Protein AF-A0A9E6ZVL7-F1 (afdb_monomer)

Sequence (134 aa):
MKKYTIQQIRESKKSALDQIKKFLDAENVEEQFKDRSGDYYSKDKFLVTWYANWKGIPSEFGIDKTDQFYARYSRYKAIYVTRSLFHEKQLAGYSSIERALIEIGLKLCSKSEKEAFFNKYAIKYNEKLKYKIK

Solvent-accessible surface area (backbone atoms only — not comparable to full-atom values): 7518 Å² total; per-residue (Å²): 136,83,65,74,49,73,62,58,27,52,53,29,35,48,54,30,39,53,52,39,50,58,48,66,72,42,97,55,51,65,63,76,59,35,41,99,86,68,41,54,72,56,98,66,47,69,75,42,56,31,47,46,58,62,98,75,40,50,24,45,33,34,38,28,53,35,47,68,70,56,20,70,74,72,56,25,43,18,34,34,37,40,34,43,98,86,49,75,45,83,76,48,76,23,75,37,52,59,58,47,44,50,58,51,38,56,70,58,42,53,87,85,46,32,60,61,50,39,62,72,50,47,50,59,52,52,52,58,52,61,68,73,76,113

Secondary structure (DSSP, 8-state):
-PPPPHHHHHHHHHHHHHHHHHHHTSS-TTGGG--TTSS---S--EEEEEEEEETTEEEEEEEEEPPHHHHHHH--SEEEEEE-SS-EEEEEEES-HHHHHHHHHHHHS-TTTHHHHIIIIIHHHHHHHHHT--

Nearest PDB structures (foldseek):
  6nil-assembly1_C  TM=2.890E-01  e=1.428E+00  Human immunodeficiency virus 1
  8j62-assembly1_G  TM=2.820E-01  e=1.521E+00  Human immunodeficienc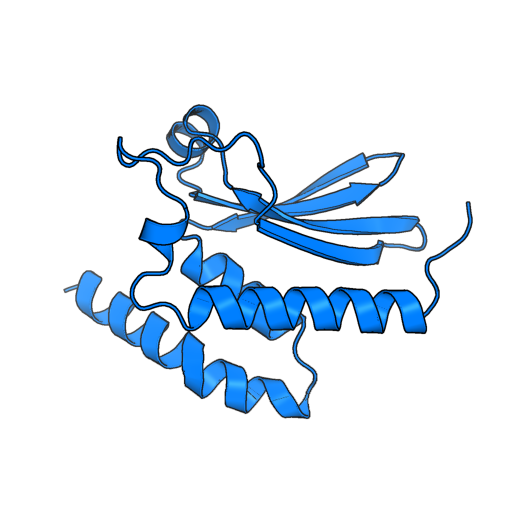y virus 1

Structure (mmCIF, N/CA/C/O backbone):
data_AF-A0A9E6ZVL7-F1
#
_entry.id   AF-A0A9E6ZVL7-F1
#
loop_
_atom_site.group_PDB
_atom_site.id
_atom_site.type_s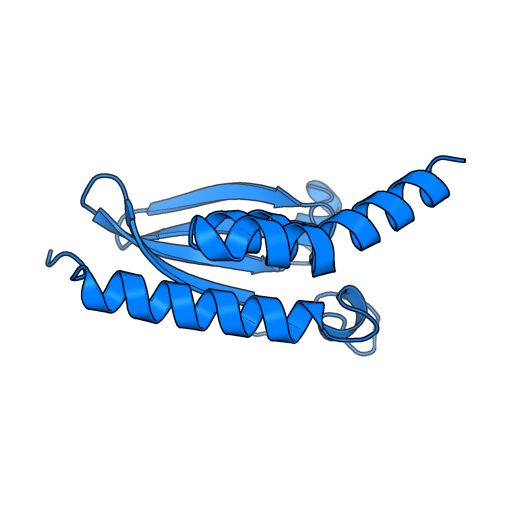ymbol
_atom_site.label_atom_id
_atom_site.label_alt_id
_atom_site.label_comp_id
_atom_site.label_asym_id
_atom_site.label_entity_id
_atom_site.label_seq_id
_atom_site.pdbx_PDB_ins_code
_atom_site.Cartn_x
_atom_site.Cartn_y
_atom_site.Cartn_z
_atom_site.occupancy
_atom_site.B_iso_or_equiv
_atom_site.auth_seq_id
_atom_site.auth_comp_id
_atom_site.auth_asym_id
_atom_site.auth_atom_id
_atom_site.pdbx_PDB_model_num
ATOM 1 N N . MET A 1 1 ? -21.339 13.051 12.131 1.00 63.28 1 MET A N 1
ATOM 2 C CA . MET A 1 1 ? -20.691 12.086 11.211 1.00 63.28 1 MET A CA 1
ATOM 3 C C . MET A 1 1 ? -20.098 10.944 12.034 1.00 63.28 1 MET A C 1
ATOM 5 O O . MET A 1 1 ? -19.371 11.222 12.983 1.00 63.28 1 MET A O 1
ATOM 9 N N . LYS A 1 2 ? -20.471 9.688 11.761 1.00 79.19 2 LYS A N 1
ATOM 10 C CA . LYS A 1 2 ? -20.085 8.529 12.589 1.00 79.19 2 LYS A CA 1
ATOM 11 C C . LYS A 1 2 ? -18.662 8.070 12.235 1.00 79.19 2 LYS A C 1
ATOM 13 O O . LYS A 1 2 ? -18.357 7.914 11.059 1.00 79.19 2 LYS A O 1
ATOM 18 N N . LYS A 1 3 ? -17.798 7.886 13.241 1.00 89.44 3 LYS A N 1
ATOM 19 C CA . LYS A 1 3 ? -16.425 7.369 13.075 1.00 89.44 3 LYS A CA 1
ATOM 20 C C . LYS A 1 3 ? -16.436 5.896 12.670 1.00 89.44 3 LYS A C 1
ATOM 22 O O . LYS A 1 3 ? -17.310 5.154 13.117 1.00 89.44 3 LYS A O 1
ATOM 27 N N . TYR A 1 4 ? -15.432 5.468 11.904 1.00 91.88 4 TYR A N 1
ATOM 28 C CA . TYR A 1 4 ? -15.178 4.040 11.717 1.00 91.88 4 TYR A CA 1
ATOM 29 C C . TYR A 1 4 ? -14.792 3.411 13.055 1.00 91.88 4 TYR A C 1
ATOM 31 O O . TYR A 1 4 ? -14.004 3.985 13.817 1.00 91.88 4 TYR A O 1
ATOM 39 N N . THR A 1 5 ? -15.344 2.236 13.338 1.00 95.31 5 THR A N 1
ATOM 40 C CA . THR A 1 5 ? -14.990 1.454 14.525 1.00 95.31 5 THR A CA 1
ATOM 41 C C . THR A 1 5 ? -13.574 0.889 14.401 1.00 95.31 5 THR A C 1
ATOM 43 O O . THR A 1 5 ? -13.031 0.743 13.304 1.00 95.31 5 THR A O 1
ATOM 46 N N . ILE A 1 6 ? -12.966 0.532 15.536 1.00 94.25 6 ILE A N 1
ATOM 47 C CA . ILE A 1 6 ? -11.630 -0.087 15.562 1.00 94.25 6 ILE A CA 1
ATOM 48 C C . ILE A 1 6 ? -11.612 -1.381 14.739 1.00 94.25 6 ILE A C 1
ATOM 50 O O . ILE A 1 6 ? -10.645 -1.631 14.020 1.00 94.25 6 ILE A O 1
ATOM 54 N N . GLN A 1 7 ? -12.684 -2.174 14.812 1.00 95.56 7 GLN A N 1
ATOM 55 C CA . GLN A 1 7 ? -12.815 -3.416 14.056 1.00 95.56 7 GLN A CA 1
ATOM 56 C C . GLN A 1 7 ? -12.835 -3.159 12.543 1.00 95.56 7 GLN A C 1
ATOM 58 O O . GLN A 1 7 ? -12.005 -3.721 11.836 1.00 95.56 7 GLN A O 1
ATOM 63 N N . GLN A 1 8 ? -13.666 -2.225 12.065 1.00 95.62 8 GLN A N 1
ATOM 64 C CA . GLN A 1 8 ? -13.722 -1.850 10.642 1.00 95.62 8 GLN A CA 1
ATOM 65 C C . GLN A 1 8 ? -12.371 -1.349 10.111 1.00 95.62 8 GLN A C 1
ATOM 67 O O . GLN A 1 8 ? -11.950 -1.685 9.003 1.00 95.62 8 GLN A O 1
ATOM 72 N N . ILE A 1 9 ? -11.655 -0.553 10.910 1.00 95.94 9 ILE A N 1
ATOM 73 C CA . ILE A 1 9 ? -10.313 -0.074 10.549 1.00 95.94 9 ILE A CA 1
ATOM 74 C C . ILE A 1 9 ? -9.333 -1.247 10.464 1.00 95.94 9 ILE A C 1
ATOM 76 O O . ILE A 1 9 ? -8.526 -1.312 9.540 1.00 95.94 9 ILE A O 1
ATOM 80 N N . ARG A 1 10 ? -9.379 -2.179 11.419 1.00 95.38 10 ARG A N 1
ATOM 81 C CA . ARG A 1 10 ? -8.486 -3.342 11.434 1.00 95.38 10 ARG A CA 1
ATOM 82 C C . ARG A 1 10 ? -8.740 -4.258 10.237 1.00 95.38 10 ARG A C 1
ATOM 84 O O . ARG A 1 10 ? -7.784 -4.656 9.580 1.00 95.38 10 ARG A O 1
ATOM 91 N N . GLU A 1 11 ? -9.999 -4.561 9.947 1.00 97.12 11 GLU A N 1
ATOM 92 C CA . GLU A 1 11 ? -10.400 -5.428 8.835 1.00 97.12 11 GLU A CA 1
ATOM 93 C C . GLU A 1 11 ? -10.048 -4.807 7.481 1.00 97.12 11 GLU A C 1
ATOM 95 O O . GLU A 1 11 ? -9.417 -5.467 6.657 1.00 97.12 11 GLU A O 1
ATOM 100 N N . SER A 1 12 ? -10.343 -3.518 7.276 1.00 97.25 12 SER A N 1
ATOM 101 C CA . SER A 1 12 ? -9.987 -2.831 6.026 1.00 97.25 12 SER A CA 1
ATOM 102 C C . SER A 1 12 ? -8.473 -2.749 5.812 1.00 97.25 12 SER A C 1
ATOM 104 O O . SER A 1 12 ? -7.996 -3.022 4.714 1.00 97.25 12 SER A O 1
ATOM 106 N N . LYS A 1 13 ? -7.687 -2.463 6.860 1.00 97.19 13 LYS A N 1
ATOM 107 C CA . LYS A 1 13 ? -6.216 -2.486 6.773 1.00 97.19 13 LYS A CA 1
ATOM 108 C C . LYS A 1 13 ? -5.666 -3.875 6.471 1.00 97.19 13 LYS A C 1
ATOM 110 O O . LYS A 1 13 ? -4.705 -3.981 5.715 1.00 97.19 13 LYS A O 1
ATOM 115 N N . LYS A 1 14 ? -6.259 -4.924 7.051 1.00 96.62 14 LYS A N 1
ATOM 116 C CA . LYS A 1 14 ? -5.878 -6.310 6.763 1.00 96.62 14 LYS A CA 1
ATOM 117 C C . LYS A 1 14 ? -6.158 -6.651 5.298 1.00 96.62 14 LYS A C 1
ATOM 119 O O . LYS A 1 14 ? -5.247 -7.095 4.612 1.00 96.62 14 LYS A O 1
ATOM 124 N N . SER A 1 15 ? -7.360 -6.344 4.809 1.00 97.19 15 SER A N 1
ATOM 125 C CA . SER A 1 15 ? -7.734 -6.544 3.402 1.00 97.19 15 SER A CA 1
ATOM 126 C C . SER A 1 15 ? -6.786 -5.810 2.449 1.00 97.19 15 SER A C 1
ATOM 128 O O . SER A 1 15 ? -6.312 -6.390 1.476 1.00 97.19 15 SER A O 1
ATOM 130 N N . ALA A 1 16 ? -6.455 -4.553 2.755 1.00 97.31 16 ALA A N 1
ATOM 131 C CA . ALA A 1 16 ? -5.497 -3.773 1.979 1.00 97.31 16 ALA A CA 1
ATOM 132 C C . ALA A 1 16 ? -4.092 -4.389 1.990 1.00 97.31 16 ALA A C 1
ATOM 134 O O . ALA A 1 16 ? -3.441 -4.469 0.951 1.00 97.31 16 ALA A O 1
ATOM 135 N N . LEU A 1 17 ? -3.618 -4.856 3.148 1.00 97.62 17 LEU A N 1
ATOM 136 C CA . LEU A 1 17 ? -2.316 -5.508 3.260 1.00 97.62 17 LEU A CA 1
ATOM 137 C C . LEU A 1 17 ? -2.263 -6.825 2.472 1.00 97.62 17 LEU A C 1
ATOM 139 O O . LEU A 1 17 ? -1.260 -7.096 1.814 1.00 97.62 17 LEU A O 1
ATOM 143 N N . ASP A 1 18 ? -3.328 -7.623 2.504 1.00 97.44 18 ASP A N 1
ATOM 144 C CA . ASP A 1 18 ? -3.413 -8.874 1.746 1.00 97.44 18 ASP A CA 1
ATOM 145 C C . ASP A 1 18 ? -3.435 -8.607 0.232 1.00 97.44 18 ASP A C 1
ATOM 147 O O . ASP A 1 18 ? -2.738 -9.281 -0.530 1.00 97.44 18 ASP A O 1
ATOM 151 N N . GLN A 1 19 ? -4.131 -7.554 -0.207 1.00 96.25 19 GLN A N 1
ATOM 152 C CA . GLN A 1 19 ? -4.103 -7.105 -1.599 1.00 96.25 19 GLN A CA 1
ATOM 153 C C . GLN A 1 19 ? -2.706 -6.616 -2.026 1.00 96.25 19 GLN A C 1
ATOM 155 O O . GLN A 1 19 ? -2.235 -6.972 -3.106 1.00 96.25 19 GLN A O 1
ATOM 160 N N . ILE A 1 20 ? -2.007 -5.862 -1.169 1.00 96.94 20 ILE A N 1
ATOM 161 C CA . ILE A 1 20 ? -0.613 -5.448 -1.406 1.00 96.94 20 ILE A CA 1
ATOM 162 C C . ILE A 1 20 ? 0.294 -6.668 -1.577 1.00 96.94 20 ILE A C 1
ATOM 164 O O . ILE A 1 20 ? 1.069 -6.718 -2.531 1.00 96.94 20 ILE A O 1
ATOM 168 N N . LYS A 1 21 ? 0.200 -7.656 -0.676 1.00 96.44 21 LYS A N 1
ATOM 169 C CA . LYS A 1 21 ? 0.995 -8.892 -0.758 1.00 96.44 21 LYS A CA 1
ATOM 170 C C . LYS A 1 21 ? 0.735 -9.613 -2.081 1.00 96.44 21 LYS A C 1
ATOM 172 O O . LYS A 1 21 ? 1.692 -9.959 -2.761 1.00 96.44 21 LYS A O 1
ATOM 177 N N . LYS A 1 22 ? -0.534 -9.737 -2.492 1.00 94.81 22 LYS A N 1
ATOM 178 C CA . LYS A 1 22 ? -0.912 -10.344 -3.776 1.00 94.81 22 LYS A CA 1
ATOM 179 C C . LYS A 1 22 ? -0.239 -9.655 -4.968 1.00 94.81 22 LYS A C 1
ATOM 181 O O . LYS A 1 22 ? 0.278 -10.343 -5.839 1.00 94.81 22 LYS A O 1
ATOM 186 N N . PHE A 1 23 ? -0.225 -8.322 -5.006 1.00 94.38 23 PHE A N 1
ATOM 187 C CA . PHE A 1 23 ? 0.431 -7.590 -6.094 1.00 94.38 23 PHE A CA 1
ATOM 188 C C . PHE A 1 23 ? 1.956 -7.737 -6.080 1.00 94.38 23 PHE A C 1
ATOM 190 O O . PHE A 1 23 ? 2.558 -7.844 -7.147 1.00 94.38 23 PHE A O 1
ATOM 197 N N . LEU A 1 24 ? 2.571 -7.743 -4.892 1.00 94.75 24 LEU A N 1
ATOM 198 C CA . LEU A 1 24 ? 4.022 -7.880 -4.719 1.00 94.75 24 LEU A CA 1
ATOM 199 C C . LEU A 1 24 ? 4.542 -9.305 -4.955 1.00 94.75 24 LEU A C 1
ATOM 201 O O . LEU A 1 24 ? 5.723 -9.466 -5.248 1.00 94.75 24 LEU A O 1
ATOM 205 N N . ASP A 1 25 ? 3.689 -10.320 -4.816 1.00 94.31 25 ASP A N 1
ATOM 206 C CA . ASP A 1 25 ? 4.032 -11.724 -5.070 1.00 94.31 25 ASP A CA 1
ATOM 207 C C . ASP A 1 25 ? 4.029 -12.094 -6.564 1.00 94.31 25 ASP A C 1
ATOM 209 O O . ASP A 1 25 ? 4.475 -13.179 -6.931 1.00 94.31 25 ASP A O 1
ATOM 213 N N . ALA A 1 26 ? 3.558 -11.206 -7.439 1.00 88.81 26 ALA A N 1
ATOM 214 C CA . ALA A 1 26 ? 3.632 -11.412 -8.878 1.00 88.81 26 ALA A CA 1
ATOM 215 C C . ALA A 1 26 ? 5.064 -11.243 -9.418 1.00 88.81 26 ALA A C 1
ATOM 217 O O . ALA A 1 26 ? 5.848 -10.444 -8.904 1.00 88.81 26 ALA A O 1
ATOM 218 N N . GLU A 1 27 ? 5.375 -11.925 -10.526 1.00 81.12 27 GLU A N 1
ATOM 219 C CA . GLU A 1 27 ? 6.703 -11.875 -11.157 1.00 81.12 27 GLU A CA 1
ATOM 220 C C . GLU A 1 27 ? 7.122 -10.456 -11.569 1.00 81.12 27 GLU A C 1
ATOM 222 O O . GLU A 1 27 ? 8.270 -10.056 -11.363 1.00 81.12 27 GLU A O 1
ATOM 227 N N . ASN A 1 28 ? 6.187 -9.671 -12.117 1.00 84.69 28 ASN A N 1
ATOM 228 C CA . ASN A 1 28 ? 6.422 -8.281 -12.489 1.00 84.69 28 ASN A CA 1
ATOM 229 C C . ASN A 1 28 ? 5.301 -7.370 -11.976 1.00 84.69 28 ASN A C 1
ATOM 231 O O . ASN A 1 28 ? 4.181 -7.363 -12.487 1.00 84.69 28 ASN A O 1
ATOM 235 N N . VAL A 1 29 ? 5.626 -6.580 -10.951 1.00 87.88 29 VAL A N 1
ATOM 236 C CA . VAL A 1 29 ? 4.672 -5.685 -10.289 1.00 87.88 29 VAL A CA 1
ATOM 237 C C . VAL A 1 29 ? 4.154 -4.606 -11.234 1.00 87.88 29 VAL A C 1
ATOM 239 O O . VAL A 1 29 ? 2.960 -4.344 -11.263 1.00 87.88 29 VAL A O 1
ATOM 242 N N . GLU A 1 30 ? 5.026 -3.994 -12.032 1.00 85.81 30 GLU A N 1
ATOM 243 C CA . GLU A 1 30 ? 4.656 -2.857 -12.881 1.00 85.81 30 GLU A CA 1
ATOM 244 C C . GLU A 1 30 ? 3.794 -3.272 -14.080 1.00 85.81 30 GLU A C 1
ATOM 246 O O . GLU A 1 30 ? 2.869 -2.546 -14.439 1.00 85.81 30 GLU A O 1
ATOM 251 N N . GLU A 1 31 ? 4.071 -4.433 -14.682 1.00 82.50 31 GLU A N 1
ATOM 252 C CA . GLU A 1 31 ? 3.345 -4.927 -15.866 1.00 82.50 31 GLU A CA 1
ATOM 253 C C . GLU A 1 31 ? 1.872 -5.231 -15.579 1.00 82.50 31 GLU A C 1
ATOM 255 O O . GLU A 1 31 ? 1.028 -5.016 -16.440 1.00 82.50 31 GLU A O 1
ATOM 260 N N . GLN A 1 32 ? 1.530 -5.630 -14.349 1.00 82.19 32 GLN A N 1
ATOM 261 C CA . GLN A 1 32 ? 0.134 -5.870 -13.947 1.00 82.19 32 GLN A CA 1
ATOM 262 C C . GLN A 1 32 ? -0.773 -4.643 -14.097 1.00 82.19 32 GLN A C 1
ATOM 264 O O . GLN A 1 32 ? -1.997 -4.770 -14.106 1.00 82.19 32 GLN A O 1
ATOM 269 N N . PHE A 1 33 ? -0.186 -3.449 -14.153 1.00 80.38 33 PHE A N 1
ATOM 270 C CA . PHE A 1 33 ? -0.918 -2.188 -14.163 1.00 80.38 33 PHE A CA 1
ATOM 271 C C . PHE A 1 33 ? -0.839 -1.448 -15.494 1.00 80.38 33 PHE A C 1
ATOM 273 O O . PHE A 1 33 ? -1.458 -0.386 -15.613 1.00 80.38 33 PHE A O 1
ATOM 280 N N . LYS A 1 34 ? -0.099 -1.995 -16.460 1.00 76.56 34 LYS A N 1
ATOM 281 C CA . LYS A 1 34 ? -0.020 -1.477 -17.821 1.00 76.56 34 LYS A CA 1
ATOM 282 C C . LYS A 1 34 ? -1.131 -2.076 -18.674 1.00 76.56 34 LYS A C 1
ATOM 284 O O . LYS A 1 34 ? -1.498 -3.240 -18.521 1.00 76.56 34 LYS A O 1
ATOM 289 N N . ASP A 1 35 ? -1.667 -1.274 -19.579 1.00 69.56 35 ASP A N 1
ATOM 290 C CA . ASP A 1 35 ? -2.511 -1.765 -20.657 1.00 69.56 35 ASP A CA 1
ATOM 291 C C . ASP A 1 35 ? -1.665 -2.382 -21.790 1.00 69.56 35 ASP A C 1
ATOM 293 O O . ASP A 1 35 ? -0.434 -2.428 -21.735 1.00 69.56 35 ASP A O 1
ATOM 297 N N . ARG A 1 36 ? -2.330 -2.858 -22.852 1.00 61.72 36 ARG A N 1
ATOM 298 C CA . ARG A 1 36 ? -1.663 -3.435 -24.036 1.00 61.72 36 ARG A CA 1
ATOM 299 C C . ARG A 1 36 ? -0.719 -2.456 -24.752 1.00 61.72 36 ARG A C 1
ATOM 301 O O . ARG A 1 36 ? 0.117 -2.906 -25.527 1.00 61.72 36 ARG A O 1
ATOM 308 N N . SER A 1 37 ? -0.858 -1.155 -24.505 1.00 60.09 37 SER A N 1
ATOM 309 C CA . SER A 1 37 ? -0.027 -0.086 -25.067 1.00 60.09 37 SER A CA 1
ATOM 310 C C . SER A 1 37 ? 1.144 0.284 -24.147 1.00 60.09 37 SER A C 1
ATOM 312 O O . SER A 1 37 ? 1.974 1.114 -24.512 1.00 60.09 37 SER A O 1
ATOM 314 N N . GLY A 1 38 ? 1.238 -0.329 -22.961 1.00 57.47 38 GLY A N 1
ATOM 315 C CA . GLY A 1 38 ? 2.250 -0.020 -21.955 1.00 57.47 38 GLY A CA 1
ATOM 316 C C . GLY A 1 38 ? 1.921 1.205 -21.095 1.00 57.47 38 GLY A C 1
ATOM 317 O O . GLY A 1 38 ? 2.743 1.586 -20.255 1.00 57.47 38 GLY A O 1
ATOM 318 N N . ASP A 1 39 ? 0.742 1.804 -21.278 1.00 62.56 39 ASP A N 1
ATOM 319 C CA . ASP A 1 39 ? 0.274 2.967 -20.535 1.00 62.56 39 ASP A CA 1
ATOM 320 C C . ASP A 1 39 ? -0.515 2.538 -19.290 1.00 62.56 39 ASP A C 1
ATOM 322 O O . ASP A 1 39 ? -1.194 1.512 -19.257 1.00 62.56 39 ASP A O 1
ATOM 326 N N . TYR A 1 40 ? -0.462 3.349 -18.232 1.00 62.12 40 TYR A N 1
ATOM 327 C CA . TYR A 1 40 ? -1.264 3.137 -17.022 1.00 62.12 40 TYR A CA 1
ATOM 328 C C . TYR A 1 40 ? -2.691 3.678 -17.227 1.00 62.12 40 TYR A C 1
ATOM 330 O O . TYR A 1 40 ? -3.171 4.516 -16.462 1.00 62.12 40 TYR A O 1
ATOM 338 N N . TYR A 1 41 ? -3.374 3.246 -18.290 1.00 50.56 41 TYR A N 1
ATOM 339 C CA . TYR A 1 41 ? -4.762 3.618 -18.554 1.00 50.56 41 TYR A CA 1
ATOM 340 C C . TYR A 1 41 ? -5.692 2.604 -17.893 1.00 50.56 41 TYR A C 1
ATOM 342 O O . TYR A 1 41 ? -5.800 1.450 -18.293 1.00 50.56 41 TYR A O 1
ATOM 350 N N . SER A 1 42 ? -6.375 3.026 -16.837 1.00 51.34 42 SER A N 1
ATOM 351 C CA . SER A 1 42 ? -7.352 2.193 -16.150 1.00 51.34 42 SER A CA 1
ATOM 352 C C . SER A 1 42 ? -8.565 3.026 -15.806 1.00 51.34 42 SER A C 1
ATOM 354 O O . SER A 1 42 ? -8.427 4.125 -15.269 1.00 51.34 42 SER A O 1
ATOM 356 N N . LYS A 1 43 ? -9.753 2.483 -16.093 1.00 53.34 43 LYS A N 1
ATOM 357 C CA . LYS A 1 43 ? -11.017 3.026 -15.578 1.00 53.34 43 LYS A CA 1
ATOM 358 C C . LYS A 1 43 ? -11.007 3.077 -14.042 1.00 53.34 43 LYS A C 1
ATOM 360 O O . LYS A 1 43 ? -11.575 4.002 -13.474 1.00 53.34 43 LYS A O 1
ATOM 365 N N . ASP A 1 44 ? -10.266 2.167 -13.402 1.00 58.66 44 ASP A N 1
ATOM 366 C CA . ASP A 1 44 ? -10.032 2.156 -11.959 1.00 58.66 44 ASP A CA 1
ATOM 367 C C . ASP A 1 44 ? -8.696 2.823 -11.607 1.00 58.66 44 ASP A C 1
ATOM 369 O O . ASP A 1 44 ? -7.613 2.275 -11.856 1.00 58.66 44 ASP A O 1
ATOM 373 N N . LYS A 1 45 ? -8.771 4.029 -11.033 1.00 72.19 45 LYS A N 1
ATOM 374 C CA . LYS A 1 45 ? -7.608 4.786 -10.534 1.00 72.19 45 LYS A CA 1
ATOM 375 C C . LYS A 1 45 ? -7.033 4.197 -9.242 1.00 72.19 45 LYS A C 1
ATOM 377 O O . LYS A 1 45 ? -5.853 4.379 -8.958 1.00 72.19 45 LYS A O 1
ATOM 382 N N . PHE A 1 46 ? -7.844 3.464 -8.486 1.00 83.31 46 PHE A N 1
ATOM 383 C CA . PHE A 1 46 ? -7.499 2.955 -7.162 1.00 83.31 46 PHE A CA 1
ATOM 384 C C . PHE A 1 46 ? -6.797 1.596 -7.255 1.00 83.31 46 PHE A C 1
ATOM 386 O O . PHE A 1 46 ? -7.306 0.673 -7.888 1.00 83.31 46 PHE A O 1
ATOM 393 N N . LEU A 1 47 ? -5.633 1.460 -6.617 1.00 88.31 47 LEU A N 1
ATOM 394 C CA . LEU A 1 47 ? -4.939 0.174 -6.488 1.00 88.31 47 LEU A CA 1
ATOM 395 C C . LEU A 1 47 ? -5.369 -0.558 -5.226 1.00 88.31 47 LEU A C 1
ATOM 397 O O . LEU A 1 47 ? -5.723 -1.732 -5.273 1.00 88.31 47 LEU A O 1
ATOM 401 N N . VAL A 1 48 ? -5.286 0.134 -4.094 1.00 94.12 48 VAL A N 1
ATOM 402 C CA . VAL A 1 48 ? -5.530 -0.420 -2.761 1.00 94.12 48 VAL A CA 1
ATOM 403 C C . VAL A 1 48 ? -6.136 0.679 -1.907 1.00 94.12 48 VAL A C 1
ATOM 4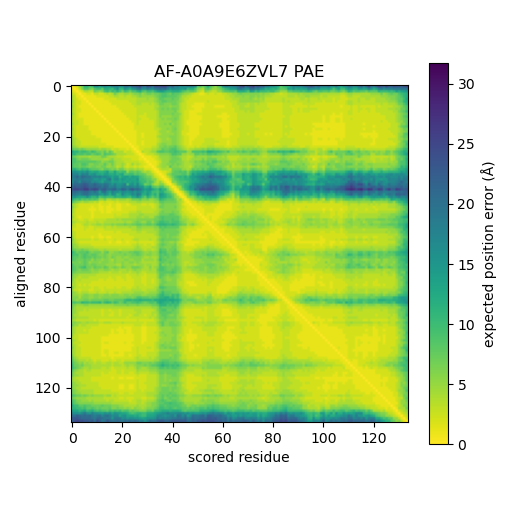05 O O . VAL A 1 48 ? -5.576 1.773 -1.874 1.00 94.12 48 VAL A O 1
ATOM 408 N N . THR A 1 49 ? -7.219 0.395 -1.183 1.00 96.06 49 THR A N 1
ATOM 409 C CA . THR A 1 49 ? -7.850 1.346 -0.256 1.00 96.06 49 THR A CA 1
ATOM 410 C C . THR A 1 49 ? -8.102 0.733 1.122 1.00 96.06 49 THR A C 1
ATOM 412 O O . THR A 1 49 ? -8.228 -0.481 1.271 1.00 96.06 49 THR A O 1
ATOM 415 N N . TRP A 1 50 ? -8.136 1.568 2.164 1.00 97.31 50 TRP A N 1
ATOM 416 C CA . TRP A 1 50 ? -8.520 1.177 3.525 1.00 97.31 50 TRP A CA 1
ATOM 417 C C . TRP A 1 50 ? -9.105 2.354 4.305 1.00 97.31 50 TRP A C 1
ATOM 419 O O . TRP A 1 50 ? -8.928 3.516 3.944 1.00 97.31 50 TRP A O 1
ATOM 429 N N . TYR A 1 51 ? -9.756 2.068 5.432 1.00 96.19 51 TYR A N 1
ATOM 430 C CA . TYR A 1 51 ? -10.407 3.091 6.245 1.00 96.19 51 TYR A CA 1
ATOM 431 C C . TYR A 1 51 ? -9.590 3.472 7.480 1.00 96.19 51 TYR A C 1
ATOM 433 O O . TYR A 1 51 ? -8.931 2.646 8.119 1.00 96.19 51 TYR A O 1
ATOM 441 N N . ALA A 1 52 ? -9.650 4.750 7.852 1.00 94.81 52 ALA A N 1
ATOM 442 C CA . ALA A 1 52 ? -9.135 5.266 9.116 1.00 94.81 52 ALA A CA 1
ATOM 443 C C . ALA A 1 52 ? -9.857 6.562 9.515 1.00 94.81 52 ALA A C 1
ATOM 445 O O . ALA A 1 52 ? -10.558 7.170 8.719 1.00 94.81 52 ALA A O 1
ATOM 446 N N . ASN A 1 53 ? -9.693 6.996 10.767 1.00 93.06 53 ASN A N 1
ATOM 447 C CA . ASN A 1 53 ? -10.231 8.277 11.233 1.00 93.06 53 ASN A CA 1
ATOM 448 C C . ASN A 1 53 ? -9.107 9.334 11.267 1.00 93.06 53 ASN A C 1
ATOM 450 O O . ASN A 1 53 ? -8.446 9.498 12.296 1.00 93.06 53 ASN A O 1
ATOM 454 N N . TRP A 1 54 ? -8.847 10.039 10.161 1.00 90.56 54 TRP A N 1
ATOM 455 C CA . TRP A 1 54 ? -7.792 11.055 10.093 1.00 90.56 54 TRP A CA 1
ATOM 456 C C . TRP A 1 54 ? -8.200 12.321 10.847 1.00 90.56 54 TRP A C 1
ATOM 458 O O . TRP A 1 54 ? -9.189 12.962 10.509 1.00 90.56 54 TRP A O 1
ATOM 468 N N . LYS A 1 55 ? -7.464 12.679 11.909 1.00 89.12 55 LYS A N 1
ATOM 469 C CA . LYS A 1 55 ? -7.804 13.816 12.792 1.00 89.12 55 LYS A CA 1
ATOM 470 C C . LYS A 1 55 ? -9.260 13.774 13.298 1.00 89.12 55 LYS A C 1
ATOM 472 O O . LYS A 1 55 ? -9.900 14.801 13.482 1.00 89.12 55 LYS A O 1
ATOM 477 N N . GLY A 1 56 ? -9.794 12.567 13.506 1.00 88.00 56 GLY A N 1
ATOM 478 C CA . GLY A 1 56 ? -11.175 12.357 13.949 1.00 88.00 56 GLY A CA 1
ATOM 479 C C . GLY A 1 56 ? -12.233 12.370 12.840 1.00 88.00 56 GLY A C 1
ATOM 480 O O . GLY A 1 56 ? -13.399 12.131 13.151 1.00 88.00 56 GLY A O 1
ATOM 481 N N . ILE A 1 57 ? -11.846 12.578 11.580 1.00 91.19 57 ILE A N 1
ATOM 482 C CA . ILE A 1 57 ? -12.721 12.525 10.403 1.00 91.19 57 ILE A CA 1
ATOM 483 C C . ILE A 1 57 ? -12.624 11.126 9.775 1.00 91.19 57 ILE A C 1
ATOM 485 O O . ILE A 1 57 ? -11.508 10.659 9.556 1.00 91.19 57 ILE A O 1
ATOM 489 N N . PRO A 1 58 ? -13.743 10.436 9.487 1.00 93.88 58 PRO A N 1
ATOM 490 C CA . PRO A 1 58 ? -13.723 9.199 8.715 1.00 93.88 58 PRO A CA 1
ATOM 491 C C . PRO A 1 58 ? -13.151 9.473 7.327 1.00 93.88 58 PRO A C 1
ATOM 493 O O . PRO A 1 58 ? -13.671 10.307 6.583 1.00 93.88 58 PRO A O 1
ATOM 496 N N . SER A 1 59 ? -12.082 8.764 6.998 1.00 94.94 59 SER A N 1
ATOM 497 C CA . SER A 1 59 ? -11.347 8.931 5.758 1.00 94.94 59 SER A CA 1
ATOM 498 C C . SER A 1 59 ? -11.051 7.581 5.123 1.00 94.94 59 SER A C 1
ATOM 500 O O . SER A 1 59 ? -10.744 6.599 5.806 1.00 94.94 59 SER A O 1
ATOM 502 N N . GLU A 1 60 ? -11.117 7.555 3.803 1.00 95.31 60 GLU A N 1
ATOM 503 C CA . GLU A 1 60 ? -10.532 6.511 2.983 1.00 95.31 60 GLU A CA 1
ATOM 504 C C . GLU A 1 60 ? -9.098 6.905 2.647 1.00 95.31 60 GLU A C 1
ATOM 506 O O . GLU A 1 60 ? -8.818 8.029 2.240 1.00 95.31 60 GLU A O 1
ATOM 511 N N . PHE A 1 61 ? -8.180 5.980 2.848 1.00 96.69 61 PHE A N 1
ATOM 512 C CA . PHE A 1 61 ? -6.803 6.097 2.414 1.00 96.69 61 PHE A CA 1
ATOM 513 C C . PHE A 1 61 ? -6.594 5.168 1.232 1.00 96.69 61 PHE A C 1
ATOM 515 O O . PHE A 1 61 ? -7.209 4.104 1.181 1.00 96.69 61 PHE A O 1
ATOM 522 N N . GLY A 1 62 ? -5.706 5.538 0.316 1.00 96.31 62 GLY A N 1
ATOM 523 C CA . GLY A 1 62 ? -5.458 4.699 -0.844 1.00 96.31 62 GLY A CA 1
ATOM 524 C C . GLY A 1 62 ? -4.105 4.898 -1.498 1.00 96.31 62 GLY A C 1
ATOM 525 O O . GLY A 1 62 ? -3.436 5.913 -1.301 1.00 96.31 62 GLY A O 1
ATOM 526 N N . ILE A 1 63 ? -3.706 3.884 -2.256 1.00 95.62 63 ILE A N 1
ATOM 527 C CA . ILE A 1 63 ? -2.660 3.978 -3.266 1.00 95.62 63 ILE A CA 1
ATOM 528 C C . ILE A 1 63 ? -3.374 4.066 -4.605 1.00 95.62 63 ILE A C 1
ATOM 530 O O . ILE A 1 63 ? -4.124 3.158 -4.964 1.00 95.62 63 ILE A O 1
ATOM 534 N N . ASP A 1 64 ? -3.098 5.120 -5.353 1.00 91.88 64 ASP A N 1
ATOM 535 C CA . ASP A 1 64 ? -3.726 5.367 -6.640 1.00 91.88 64 ASP A CA 1
ATOM 536 C C . ASP A 1 64 ? -2.679 5.364 -7.743 1.00 91.88 64 ASP A C 1
ATOM 538 O O . ASP A 1 64 ? -1.558 5.841 -7.547 1.00 91.88 64 ASP A O 1
ATOM 542 N N . LYS A 1 65 ? -3.065 4.871 -8.919 1.00 89.50 65 LYS A N 1
ATOM 543 C CA . LYS A 1 65 ? -2.308 5.085 -10.151 1.00 89.50 65 LYS A CA 1
ATOM 544 C C . LYS A 1 65 ? -2.443 6.539 -10.560 1.00 89.50 65 LYS A C 1
ATOM 546 O O . LYS A 1 65 ? -3.535 7.108 -10.537 1.00 89.50 65 LYS A O 1
ATOM 551 N N . THR A 1 66 ? -1.334 7.128 -10.969 1.00 86.81 66 THR A N 1
ATOM 552 C CA . THR A 1 66 ? -1.374 8.424 -11.634 1.00 86.81 66 THR A CA 1
ATOM 553 C C . THR A 1 66 ? -1.815 8.230 -13.078 1.00 86.81 66 THR A C 1
ATOM 555 O O . THR A 1 66 ? -1.394 7.288 -13.749 1.00 86.81 66 THR A O 1
ATOM 558 N N . ASP A 1 67 ? -2.685 9.114 -13.565 1.00 79.94 67 ASP A N 1
ATOM 559 C CA . ASP A 1 67 ? -2.989 9.138 -14.991 1.00 79.94 67 ASP A CA 1
ATOM 560 C C . ASP A 1 67 ? -1.764 9.586 -15.800 1.00 79.94 67 ASP A C 1
ATOM 562 O O . ASP A 1 67 ? -0.819 10.188 -15.279 1.00 79.94 67 ASP A O 1
ATOM 566 N N . GLN A 1 68 ? -1.774 9.278 -17.096 1.00 76.50 68 GLN A N 1
ATOM 567 C CA . GLN A 1 68 ? -0.639 9.530 -17.981 1.00 76.50 68 GLN A CA 1
ATOM 568 C C . GLN A 1 68 ? -0.240 11.016 -18.016 1.00 76.50 68 GLN A C 1
ATOM 570 O O . GLN A 1 68 ? 0.947 11.333 -18.102 1.00 76.50 68 GLN A O 1
ATOM 575 N N . PHE A 1 69 ? -1.208 11.932 -17.927 1.00 81.56 69 PHE A N 1
ATOM 576 C CA . PHE A 1 69 ? -0.946 13.368 -17.944 1.00 81.56 69 PHE A CA 1
ATOM 577 C C . PHE A 1 69 ? -0.211 13.807 -16.673 1.00 81.56 69 PHE A C 1
ATOM 579 O O . PHE A 1 69 ? 0.867 14.406 -16.743 1.00 81.56 69 PHE A O 1
ATOM 586 N N . TYR A 1 70 ? -0.739 13.439 -15.506 1.00 81.12 70 TYR A N 1
ATOM 587 C CA . TYR A 1 70 ? -0.131 13.757 -14.222 1.00 81.12 70 TYR A CA 1
ATOM 588 C C . TYR A 1 70 ? 1.218 13.056 -14.040 1.00 81.12 70 TYR A C 1
ATOM 590 O O . TYR A 1 70 ? 2.152 13.651 -13.499 1.00 81.12 70 TYR A O 1
ATOM 598 N N . ALA A 1 71 ? 1.363 11.825 -14.534 1.00 84.38 71 ALA A N 1
ATOM 599 C CA . ALA A 1 71 ? 2.622 11.091 -14.506 1.00 84.38 71 ALA A CA 1
ATOM 600 C C . ALA A 1 71 ? 3.717 11.781 -15.331 1.00 84.38 71 ALA A C 1
ATOM 602 O O . ALA A 1 71 ? 4.857 11.865 -14.878 1.00 84.38 71 ALA A O 1
ATOM 603 N N . ARG A 1 72 ? 3.386 12.336 -16.506 1.00 83.56 72 ARG A N 1
ATOM 604 C CA . ARG A 1 72 ? 4.340 13.102 -17.330 1.00 83.56 72 ARG A CA 1
ATOM 605 C C . ARG A 1 72 ? 4.842 14.357 -16.616 1.00 83.56 72 ARG A C 1
ATOM 607 O O . ARG A 1 72 ? 6.026 14.669 -16.707 1.00 83.56 72 ARG A O 1
ATOM 614 N N . TYR A 1 73 ? 3.964 15.048 -15.890 1.00 86.75 73 TYR A N 1
ATOM 615 C CA . TYR A 1 73 ? 4.314 16.274 -15.172 1.00 86.75 73 TYR A CA 1
ATOM 616 C C . TYR A 1 73 ? 5.072 16.004 -13.861 1.00 86.75 73 TYR A C 1
ATOM 618 O O . TYR A 1 73 ? 6.154 16.540 -13.635 1.00 86.75 73 TYR A O 1
ATOM 626 N N . SER A 1 74 ? 4.520 15.148 -12.999 1.00 86.06 74 SER A N 1
ATOM 627 C CA . SER A 1 74 ? 5.044 14.882 -11.650 1.00 86.06 74 SER A CA 1
ATOM 628 C C . SER A 1 74 ? 6.152 13.828 -11.606 1.00 86.06 74 SER A C 1
ATOM 630 O O . SER A 1 74 ? 6.849 13.708 -10.600 1.00 86.06 74 SER A O 1
ATOM 632 N N . ARG A 1 75 ? 6.301 13.036 -12.678 1.00 87.38 75 ARG A N 1
ATOM 633 C CA . ARG A 1 75 ? 7.120 11.809 -12.741 1.00 87.38 75 ARG A CA 1
ATOM 634 C C . ARG A 1 75 ? 6.691 10.715 -11.757 1.00 87.38 75 ARG A C 1
ATOM 636 O O . ARG A 1 75 ? 7.416 9.735 -11.574 1.00 87.38 75 ARG A O 1
ATOM 643 N N . TYR A 1 76 ? 5.526 10.849 -11.130 1.00 91.38 76 TYR A N 1
ATOM 644 C CA . TYR A 1 76 ? 4.964 9.817 -10.270 1.00 91.38 76 TYR A CA 1
ATOM 645 C C . TYR A 1 76 ? 4.145 8.828 -11.084 1.00 91.38 76 TYR A C 1
ATOM 647 O O . TYR A 1 76 ? 3.409 9.215 -11.985 1.00 91.38 76 TYR A O 1
ATOM 655 N N . LYS A 1 77 ? 4.259 7.550 -10.729 1.00 88.88 77 LYS A N 1
ATOM 656 C CA . LYS A 1 77 ? 3.440 6.441 -11.235 1.00 88.88 77 LYS A CA 1
ATOM 657 C C . LYS A 1 77 ? 2.328 6.044 -10.267 1.00 88.88 77 LYS A C 1
ATOM 659 O O . LYS A 1 77 ? 1.317 5.476 -10.668 1.00 88.88 77 LYS A O 1
ATOM 664 N N . ALA A 1 78 ? 2.530 6.336 -8.985 1.00 92.12 78 ALA A N 1
ATOM 665 C CA . ALA A 1 78 ? 1.536 6.130 -7.950 1.00 92.12 78 ALA A CA 1
ATOM 666 C C . ALA A 1 78 ? 1.576 7.254 -6.917 1.00 92.12 78 ALA A C 1
ATOM 668 O O . ALA A 1 78 ? 2.625 7.856 -6.673 1.00 92.12 78 ALA A O 1
ATOM 669 N N . ILE A 1 79 ? 0.442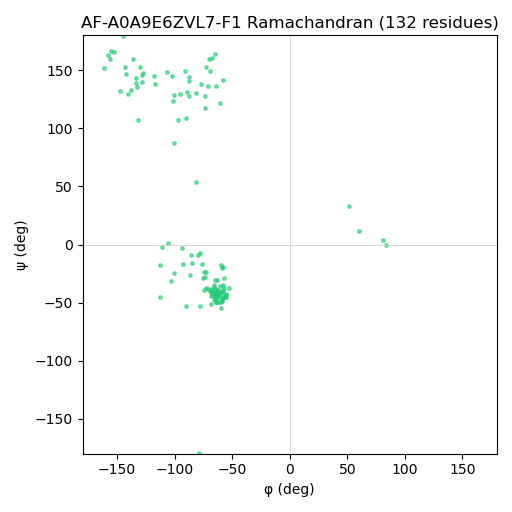 7.505 -6.274 1.00 93.81 79 ILE A N 1
ATOM 670 C CA . ILE A 1 79 ? 0.310 8.453 -5.167 1.00 93.81 79 ILE A CA 1
ATOM 671 C C . ILE A 1 79 ? -0.358 7.779 -3.970 1.00 93.81 79 ILE A C 1
ATOM 673 O O . ILE A 1 79 ? -1.198 6.899 -4.123 1.00 93.81 79 ILE A O 1
ATOM 677 N N . TYR A 1 80 ? 0.026 8.200 -2.768 1.00 96.25 80 TYR A N 1
ATOM 678 C CA . TYR A 1 80 ? -0.663 7.851 -1.529 1.00 96.25 80 TYR A CA 1
ATOM 679 C C . TYR A 1 80 ? -1.544 9.024 -1.121 1.00 96.25 80 TYR A C 1
ATOM 681 O O . TYR A 1 80 ? -1.064 10.157 -1.047 1.00 96.25 80 TYR A O 1
ATOM 689 N N . VAL A 1 81 ? -2.819 8.764 -0.859 1.00 94.81 81 VAL A N 1
ATOM 690 C CA . VAL A 1 81 ? -3.850 9.794 -0.695 1.00 94.81 81 VAL A CA 1
ATOM 691 C C . VAL A 1 81 ? -4.761 9.496 0.491 1.00 94.81 81 VAL A C 1
ATOM 693 O O . VAL A 1 81 ? -4.853 8.362 0.965 1.00 94.81 81 VAL A O 1
ATOM 696 N N . THR A 1 82 ? -5.437 10.537 0.967 1.00 94.94 82 THR A N 1
ATOM 697 C CA . THR A 1 82 ? -6.551 10.453 1.912 1.00 94.94 82 THR A CA 1
ATOM 698 C C . THR A 1 82 ? -7.742 11.239 1.380 1.00 94.94 82 THR A C 1
ATOM 700 O O . THR A 1 82 ? -7.573 12.322 0.814 1.00 94.94 82 THR A O 1
ATOM 703 N N . ARG A 1 83 ? -8.941 10.694 1.563 1.00 94.12 83 ARG A N 1
ATOM 704 C CA . ARG A 1 83 ? -10.215 11.216 1.074 1.00 94.12 83 ARG A CA 1
ATOM 705 C C . ARG A 1 83 ? -11.243 11.182 2.180 1.00 94.12 83 ARG A C 1
ATOM 707 O O . ARG A 1 83 ? -11.336 10.220 2.935 1.00 94.12 83 ARG A O 1
ATOM 714 N N . SER A 1 84 ? -12.046 12.224 2.269 1.00 91.62 84 SER A N 1
ATOM 715 C CA . SER A 1 84 ? -13.240 12.270 3.106 1.00 91.62 84 SER A CA 1
ATOM 716 C C . SER A 1 84 ? -14.315 13.092 2.404 1.00 91.62 84 SER A C 1
ATOM 718 O O . SER A 1 84 ? -14.069 13.663 1.346 1.00 91.62 84 SER A O 1
ATOM 720 N N . LEU A 1 85 ? -15.483 13.228 3.032 1.00 85.69 85 LEU A N 1
ATOM 721 C CA . LEU A 1 85 ? -16.558 14.090 2.529 1.00 85.69 85 LEU A CA 1
ATOM 722 C C . LEU A 1 85 ? -16.155 15.567 2.365 1.00 85.69 85 LEU A C 1
ATOM 724 O O . LEU A 1 85 ? -16.833 16.295 1.652 1.00 85.69 85 LEU A O 1
ATOM 728 N N . PHE A 1 86 ? -15.086 16.021 3.028 1.00 86.00 86 PHE A N 1
ATOM 729 C CA . PHE A 1 86 ? -14.715 17.442 3.076 1.00 86.00 86 PHE A CA 1
ATOM 730 C C . PHE A 1 86 ? -13.421 17.780 2.343 1.00 86.00 86 PHE A C 1
ATOM 732 O O . PHE A 1 86 ? -13.147 18.953 2.107 1.00 86.00 86 PHE A O 1
ATOM 739 N N . HIS A 1 87 ? -12.579 16.789 2.059 1.00 82.62 87 HIS A N 1
ATOM 740 C CA . HIS A 1 87 ? -11.285 17.031 1.435 1.00 82.62 87 HIS A CA 1
ATOM 741 C C . HIS A 1 87 ? -10.715 15.760 0.816 1.00 82.62 87 HIS A C 1
ATOM 743 O O . HIS A 1 87 ? -10.904 14.655 1.329 1.00 82.62 87 HIS A O 1
ATOM 749 N N . GLU A 1 88 ? -9.909 15.967 -0.216 1.00 90.62 88 GLU A N 1
ATOM 750 C CA . GLU A 1 88 ? -8.938 15.011 -0.724 1.00 90.62 88 GLU A CA 1
ATOM 751 C C . GLU A 1 88 ? -7.538 15.610 -0.561 1.00 90.62 88 GLU A C 1
ATOM 753 O O . GLU A 1 88 ? -7.332 16.808 -0.771 1.00 90.62 88 GLU A O 1
ATOM 758 N N . LYS A 1 89 ? -6.572 14.794 -0.134 1.00 93.00 89 LYS A N 1
ATOM 759 C CA . LYS A 1 89 ? -5.184 15.223 0.033 1.00 93.00 89 LYS A CA 1
ATOM 760 C C . LYS A 1 89 ? -4.208 14.142 -0.410 1.00 93.00 89 LYS A C 1
ATOM 762 O O . LYS A 1 89 ? -4.242 13.020 0.094 1.00 93.00 89 LYS A O 1
ATOM 767 N N . GLN A 1 90 ? -3.258 14.528 -1.257 1.00 94.25 90 GLN A N 1
ATOM 768 C CA . GLN A 1 90 ? -2.066 13.735 -1.539 1.00 94.25 90 GLN A CA 1
ATOM 769 C C . GLN A 1 90 ? -1.090 13.792 -0.357 1.00 94.25 90 GLN A C 1
ATOM 771 O O . GLN A 1 90 ? -0.725 14.862 0.134 1.00 94.25 90 GLN A O 1
ATOM 776 N N . LEU A 1 91 ? -0.679 12.617 0.107 1.00 95.12 91 LEU A N 1
ATOM 777 C CA . LEU A 1 91 ? 0.231 12.415 1.231 1.00 95.12 91 LEU A CA 1
ATOM 778 C C . LEU A 1 91 ? 1.650 12.058 0.774 1.00 95.12 91 LEU A C 1
ATOM 780 O O . LEU A 1 91 ? 2.600 12.409 1.467 1.00 95.12 91 LEU A O 1
ATOM 784 N N . ALA A 1 92 ? 1.801 11.369 -0.363 1.00 96.19 92 ALA A N 1
ATOM 785 C CA . ALA A 1 92 ? 3.097 11.088 -0.986 1.00 96.19 92 ALA A CA 1
ATOM 786 C C . ALA A 1 92 ? 2.950 10.780 -2.487 1.00 96.19 92 ALA A C 1
ATOM 788 O O . ALA A 1 92 ? 1.854 10.467 -2.955 1.00 96.19 92 ALA A O 1
ATOM 789 N N . GLY A 1 93 ? 4.057 10.852 -3.229 1.00 94.19 93 GLY A N 1
ATOM 790 C CA . GLY A 1 93 ? 4.162 10.419 -4.624 1.00 94.19 93 GLY A CA 1
ATOM 791 C C . GLY A 1 93 ? 5.345 9.475 -4.826 1.00 94.19 93 GLY A C 1
ATOM 792 O O . GLY A 1 93 ? 6.369 9.605 -4.154 1.00 94.19 93 GLY A O 1
ATOM 793 N N . TYR A 1 94 ? 5.193 8.514 -5.735 1.00 94.06 94 TYR A N 1
ATOM 794 C CA . TYR A 1 94 ? 6.147 7.433 -5.962 1.00 94.06 94 TYR A CA 1
ATOM 795 C C . TYR A 1 94 ? 6.443 7.268 -7.452 1.00 94.06 94 TYR A C 1
ATOM 797 O O . TYR A 1 94 ? 5.534 7.241 -8.279 1.00 94.06 94 TYR A O 1
ATOM 805 N N . SER A 1 95 ? 7.721 7.106 -7.798 1.00 89.94 95 SER A N 1
ATOM 806 C CA . SER A 1 95 ? 8.181 6.858 -9.174 1.00 89.94 95 SER A CA 1
ATOM 807 C C . SER A 1 95 ? 7.978 5.411 -9.647 1.00 89.94 95 SER A C 1
ATOM 809 O O . SER A 1 95 ? 8.183 5.117 -10.824 1.00 89.94 95 SER A O 1
ATOM 811 N N . SER A 1 96 ? 7.564 4.509 -8.752 1.00 90.69 96 SER A N 1
ATOM 812 C CA . SER A 1 96 ? 7.170 3.130 -9.054 1.00 90.69 96 SER A CA 1
ATOM 813 C C . SER A 1 96 ? 5.983 2.705 -8.191 1.00 90.69 96 SER A C 1
ATOM 815 O O . SER A 1 96 ? 5.852 3.124 -7.035 1.00 90.69 96 SER A O 1
ATOM 817 N N . ILE A 1 97 ? 5.122 1.862 -8.757 1.00 92.38 97 ILE A N 1
ATOM 818 C CA . ILE A 1 97 ? 4.006 1.240 -8.043 1.00 92.38 97 ILE A CA 1
ATOM 819 C C . ILE A 1 97 ? 4.557 0.253 -7.011 1.00 92.38 97 ILE A C 1
ATOM 821 O O . ILE A 1 97 ? 4.105 0.254 -5.867 1.00 92.38 97 ILE A O 1
ATOM 825 N N . GLU A 1 98 ? 5.592 -0.519 -7.367 1.00 94.56 98 GLU A N 1
ATOM 826 C CA . GLU A 1 98 ? 6.253 -1.462 -6.449 1.00 94.56 98 GLU A CA 1
ATOM 827 C C . GLU A 1 98 ? 6.738 -0.756 -5.170 1.00 94.56 98 GLU A C 1
ATOM 829 O O . GLU A 1 98 ? 6.493 -1.238 -4.061 1.00 94.56 98 GLU A O 1
ATOM 834 N N . ARG A 1 99 ? 7.331 0.445 -5.285 1.00 95.19 99 ARG A N 1
ATOM 835 C CA . ARG A 1 99 ? 7.754 1.220 -4.108 1.00 95.19 99 ARG A CA 1
ATOM 836 C C . ARG A 1 99 ? 6.576 1.664 -3.251 1.00 95.19 99 ARG A C 1
ATOM 838 O O . ARG A 1 99 ? 6.671 1.575 -2.025 1.00 95.19 99 ARG A O 1
ATOM 845 N N . ALA A 1 100 ? 5.504 2.153 -3.875 1.00 96.19 100 ALA A N 1
ATOM 846 C CA . ALA A 1 100 ? 4.307 2.585 -3.161 1.00 96.19 100 ALA A CA 1
ATOM 847 C C . ALA A 1 100 ? 3.714 1.423 -2.347 1.00 96.19 100 ALA A C 1
ATOM 849 O O . ALA A 1 100 ? 3.479 1.561 -1.146 1.00 96.19 100 ALA A O 1
ATOM 850 N N . LEU A 1 101 ? 3.565 0.254 -2.977 1.00 96.94 101 LEU A N 1
ATOM 851 C CA . LEU A 1 101 ? 3.062 -0.967 -2.347 1.00 96.94 101 LEU A CA 1
ATOM 852 C C . LEU A 1 101 ? 3.937 -1.412 -1.166 1.00 96.94 101 LEU A C 1
ATOM 854 O O . LEU A 1 101 ? 3.406 -1.697 -0.094 1.00 96.94 101 LEU A O 1
ATOM 858 N N . ILE A 1 102 ? 5.267 -1.419 -1.314 1.00 97.06 102 ILE A N 1
ATOM 859 C CA . ILE A 1 102 ? 6.189 -1.810 -0.233 1.00 97.06 102 ILE A CA 1
ATOM 860 C C . ILE A 1 102 ? 6.105 -0.839 0.946 1.00 97.06 102 ILE A C 1
ATOM 862 O O . ILE A 1 102 ? 5.978 -1.263 2.096 1.00 97.06 102 ILE A O 1
ATOM 866 N N . GLU A 1 103 ? 6.188 0.466 0.687 1.00 97.25 103 GLU A N 1
ATOM 867 C CA . GLU A 1 103 ? 6.240 1.458 1.760 1.00 97.25 103 GLU A CA 1
ATOM 868 C C . GLU A 1 103 ? 4.921 1.528 2.535 1.00 97.25 103 GLU A C 1
ATOM 870 O O . GLU A 1 103 ? 4.922 1.587 3.767 1.00 97.25 103 GLU A O 1
ATOM 875 N N . ILE A 1 104 ? 3.790 1.489 1.830 1.00 97.69 104 ILE A N 1
ATOM 876 C CA . ILE A 1 104 ? 2.476 1.456 2.470 1.00 97.69 104 ILE A CA 1
ATOM 877 C C . ILE A 1 104 ? 2.233 0.101 3.142 1.00 97.69 104 ILE A C 1
ATOM 879 O O . ILE A 1 104 ? 1.749 0.078 4.273 1.00 97.69 104 ILE A O 1
ATOM 883 N N . GLY A 1 105 ? 2.656 -1.011 2.538 1.00 97.25 105 GLY A N 1
ATOM 884 C CA . GLY A 1 105 ? 2.601 -2.337 3.157 1.00 97.25 105 GLY A CA 1
ATOM 885 C C . GLY A 1 105 ? 3.311 -2.371 4.512 1.00 97.25 105 GLY A C 1
ATOM 886 O O . GLY A 1 105 ? 2.729 -2.810 5.504 1.00 97.25 105 GLY A O 1
ATOM 887 N N . LEU A 1 106 ? 4.507 -1.781 4.610 1.00 97.19 106 LEU A N 1
ATOM 888 C CA . LEU A 1 106 ? 5.231 -1.626 5.879 1.00 97.19 106 LEU A CA 1
ATOM 889 C C . LEU A 1 106 ? 4.492 -0.747 6.902 1.00 97.19 106 LEU A C 1
ATOM 891 O O . LEU A 1 106 ? 4.645 -0.965 8.105 1.00 97.19 106 LEU A O 1
ATOM 895 N N . LYS A 1 107 ? 3.706 0.247 6.465 1.00 95.62 107 LYS A N 1
ATOM 896 C CA . LYS A 1 107 ? 2.868 1.080 7.354 1.00 95.62 107 LYS A CA 1
ATOM 897 C C . LYS A 1 107 ? 1.620 0.337 7.846 1.00 95.62 107 LYS A C 1
ATOM 899 O O . LYS A 1 107 ? 1.132 0.652 8.930 1.00 95.62 107 LYS A O 1
ATOM 904 N N . LEU A 1 108 ? 1.105 -0.614 7.065 1.00 96.44 108 LEU A N 1
ATOM 905 C CA . LEU A 1 108 ? -0.069 -1.419 7.413 1.00 96.44 108 LEU A CA 1
ATOM 906 C C . LEU A 1 108 ? 0.270 -2.663 8.242 1.00 96.44 108 LEU A C 1
ATOM 908 O O . LEU A 1 108 ? -0.580 -3.120 9.005 1.00 96.44 108 LEU A O 1
ATOM 912 N N . CYS A 1 109 ? 1.494 -3.185 8.127 1.00 96.50 109 CYS A N 1
ATOM 913 C CA . CYS A 1 109 ? 1.957 -4.322 8.918 1.00 96.50 109 CYS A CA 1
ATOM 914 C C . CYS A 1 109 ? 1.871 -4.051 10.424 1.00 96.50 109 CYS A C 1
ATOM 916 O O . CYS A 1 109 ? 2.225 -2.972 10.914 1.00 96.50 109 CYS A O 1
ATOM 918 N N . SER A 1 110 ? 1.483 -5.082 11.174 1.00 92.81 110 SER A N 1
ATOM 919 C CA . SER A 1 110 ? 1.681 -5.106 12.620 1.00 92.81 110 SER A CA 1
ATOM 920 C C . SER A 1 110 ? 3.178 -5.117 12.969 1.00 92.81 110 SER A C 1
ATOM 922 O O . SER A 1 110 ? 4.033 -5.410 12.129 1.00 92.81 110 SER A O 1
ATOM 924 N N . LYS A 1 111 ? 3.519 -4.811 14.230 1.00 91.44 111 LYS A N 1
ATOM 925 C CA . LYS A 1 111 ? 4.921 -4.808 14.689 1.00 91.44 111 LYS A CA 1
ATOM 926 C C . LYS A 1 111 ? 5.599 -6.167 14.466 1.00 91.44 111 LYS A C 1
ATOM 928 O O . LYS A 1 111 ? 6.760 -6.189 14.081 1.00 91.44 111 LYS A O 1
ATOM 933 N N . SER A 1 112 ? 4.868 -7.264 14.664 1.00 91.69 112 SER A N 1
ATOM 934 C CA . SER A 1 112 ? 5.359 -8.638 14.505 1.00 91.69 112 SER A CA 1
ATOM 935 C C . SER A 1 112 ? 5.542 -9.069 13.048 1.00 91.69 112 SER A C 1
ATOM 937 O O . SER A 1 112 ? 6.385 -9.909 12.769 1.00 91.69 112 SER A O 1
ATOM 939 N N . GLU A 1 113 ? 4.782 -8.507 12.105 1.00 93.50 113 GLU A N 1
ATOM 940 C CA . GLU A 1 113 ? 4.866 -8.894 10.685 1.00 93.50 113 GLU A CA 1
ATOM 941 C C . GLU A 1 113 ? 5.843 -8.030 9.879 1.00 93.50 113 GLU A C 1
ATOM 943 O O . GLU A 1 113 ? 6.236 -8.397 8.771 1.00 93.50 113 GLU A O 1
ATOM 948 N N . LYS A 1 114 ? 6.227 -6.866 10.416 1.00 94.69 114 LYS A N 1
ATOM 949 C CA . LYS A 1 114 ? 6.984 -5.849 9.680 1.00 94.69 114 LYS A CA 1
ATOM 950 C C . LYS A 1 114 ? 8.344 -6.352 9.198 1.00 94.69 114 LYS A C 1
ATOM 952 O O . LYS A 1 114 ? 8.721 -6.057 8.068 1.00 94.69 114 LYS A O 1
ATOM 957 N N . GLU A 1 115 ? 9.055 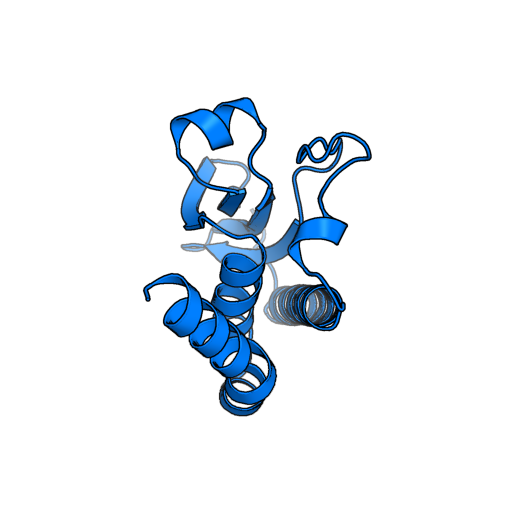-7.107 10.029 1.00 95.25 115 GLU A N 1
ATOM 958 C CA . GLU A 1 115 ? 10.366 -7.666 9.682 1.00 95.25 115 GLU A CA 1
ATOM 959 C C . GLU A 1 115 ? 10.255 -8.697 8.553 1.00 95.25 115 GLU A C 1
ATOM 961 O O . GLU A 1 115 ? 10.945 -8.585 7.541 1.00 95.25 115 GLU A O 1
ATOM 966 N N . ALA A 1 116 ? 9.314 -9.639 8.664 1.00 96.25 116 ALA A N 1
ATOM 967 C CA . ALA A 1 116 ? 9.068 -10.636 7.625 1.00 96.25 116 ALA A CA 1
ATOM 968 C C . ALA A 1 116 ? 8.658 -9.986 6.290 1.00 96.25 116 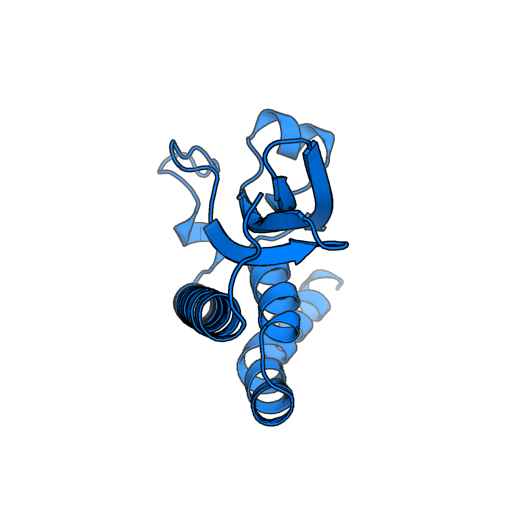ALA A C 1
ATOM 970 O O . ALA A 1 116 ? 9.167 -10.362 5.232 1.00 96.25 116 ALA A O 1
ATOM 971 N N . PHE A 1 117 ? 7.786 -8.971 6.330 1.00 97.19 117 PHE A N 1
ATOM 972 C CA . PHE A 1 117 ? 7.392 -8.211 5.141 1.00 97.19 117 PHE A CA 1
ATOM 973 C C . PHE A 1 117 ? 8.586 -7.470 4.520 1.00 97.19 117 PHE A C 1
ATOM 975 O O . PHE A 1 117 ? 8.785 -7.517 3.304 1.00 97.19 117 PHE A O 1
ATOM 982 N N . PHE A 1 118 ? 9.399 -6.804 5.347 1.00 96.12 118 PHE A N 1
ATOM 983 C CA . PHE A 1 118 ? 10.595 -6.094 4.899 1.00 96.12 118 PHE A CA 1
ATOM 984 C C . PHE A 1 118 ? 11.582 -7.041 4.208 1.00 96.12 118 PHE A C 1
ATOM 986 O O . PHE A 1 118 ? 12.010 -6.769 3.085 1.00 96.12 118 PHE A O 1
ATOM 993 N N . ASN A 1 119 ? 11.883 -8.176 4.837 1.00 95.50 119 ASN A N 1
ATOM 994 C CA . ASN A 1 119 ? 12.831 -9.152 4.310 1.00 95.50 119 ASN A CA 1
ATOM 995 C C . ASN A 1 119 ? 12.341 -9.769 2.995 1.00 95.50 119 ASN A C 1
ATOM 997 O O . ASN A 1 119 ? 13.121 -9.916 2.055 1.00 95.50 119 ASN A O 1
ATOM 1001 N N . LYS A 1 120 ? 11.042 -10.077 2.893 1.00 95.75 120 LYS A N 1
ATOM 1002 C CA . LYS A 1 120 ? 10.470 -10.686 1.686 1.00 95.75 120 LYS A CA 1
ATOM 1003 C C . LYS A 1 120 ? 10.453 -9.730 0.487 1.00 95.75 120 LYS A C 1
ATOM 1005 O O . LYS A 1 120 ? 10.807 -10.154 -0.613 1.00 95.75 120 LYS A O 1
ATOM 1010 N N . TYR A 1 121 ? 10.053 -8.469 0.686 1.00 95.69 121 TYR A N 1
ATOM 1011 C CA . TYR A 1 121 ? 9.775 -7.544 -0.424 1.00 95.69 121 TYR A CA 1
ATOM 1012 C C . TYR A 1 121 ? 10.761 -6.372 -0.528 1.00 95.69 121 TYR A C 1
ATOM 1014 O O . TYR A 1 121 ? 11.238 -6.057 -1.618 1.00 95.69 121 TYR A O 1
ATOM 1022 N N . ALA A 1 122 ? 11.089 -5.714 0.587 1.00 93.38 122 ALA A N 1
ATOM 1023 C CA . ALA A 1 122 ? 11.864 -4.474 0.564 1.00 93.38 122 ALA A CA 1
ATOM 1024 C C . ALA A 1 122 ? 13.350 -4.705 0.257 1.00 93.38 122 ALA A C 1
ATOM 1026 O O . ALA A 1 122 ? 13.933 -3.922 -0.492 1.00 93.38 122 ALA A O 1
ATOM 1027 N N . ILE A 1 123 ? 13.957 -5.772 0.792 1.00 93.00 123 ILE A N 1
ATOM 1028 C CA . ILE A 1 123 ? 15.366 -6.106 0.515 1.00 93.00 123 ILE A CA 1
ATOM 1029 C C . ILE A 1 123 ? 15.572 -6.337 -0.983 1.00 93.00 123 ILE A C 1
ATOM 1031 O O . ILE A 1 123 ? 16.359 -5.621 -1.602 1.00 93.00 123 ILE A O 1
ATOM 1035 N N . LYS A 1 124 ? 14.784 -7.243 -1.579 1.00 88.50 124 LYS A N 1
ATOM 1036 C CA . LYS A 1 124 ? 14.843 -7.550 -3.016 1.00 88.50 124 LYS A CA 1
ATOM 1037 C C . LYS A 1 124 ? 14.670 -6.300 -3.877 1.00 88.50 124 LYS A C 1
ATOM 1039 O O . LYS A 1 124 ? 15.403 -6.093 -4.839 1.00 88.50 124 LYS A O 1
ATOM 1044 N N . TYR A 1 125 ? 13.717 -5.436 -3.527 1.00 90.94 125 TYR A N 1
ATOM 1045 C CA . TYR A 1 125 ? 13.510 -4.176 -4.239 1.00 90.94 125 TYR A CA 1
ATOM 1046 C C . TYR A 1 125 ? 14.719 -3.232 -4.138 1.00 90.94 125 TYR A C 1
ATOM 1048 O O . TYR A 1 125 ? 15.161 -2.669 -5.140 1.00 90.94 125 TYR A O 1
ATOM 1056 N N . ASN A 1 126 ? 15.287 -3.070 -2.941 1.00 88.88 126 ASN A N 1
ATOM 1057 C CA . ASN A 1 126 ? 16.445 -2.202 -2.725 1.00 88.88 126 ASN A CA 1
ATOM 1058 C C . ASN A 1 126 ? 17.697 -2.718 -3.451 1.00 88.88 126 ASN A C 1
ATOM 1060 O O . ASN A 1 126 ? 18.487 -1.918 -3.949 1.00 88.88 126 ASN A O 1
ATOM 1064 N N . GLU A 1 127 ? 17.874 -4.035 -3.544 1.00 89.44 127 GLU A N 1
ATOM 1065 C CA . GLU A 1 127 ? 18.937 -4.643 -4.346 1.00 89.44 127 GLU A CA 1
ATOM 1066 C C . GLU A 1 127 ? 18.778 -4.288 -5.827 1.00 89.44 127 GLU A C 1
ATOM 1068 O O . GLU A 1 127 ? 19.718 -3.748 -6.410 1.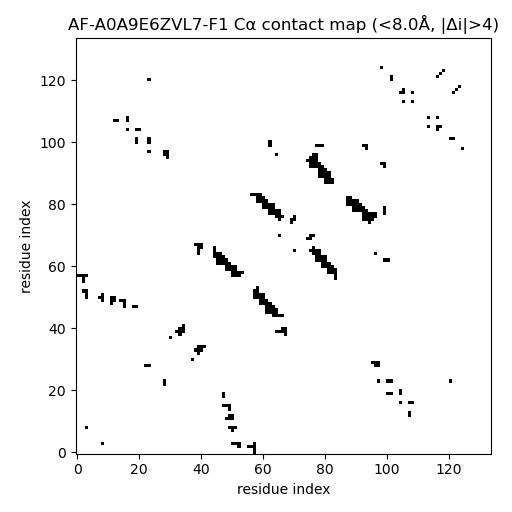00 89.44 127 GLU A O 1
ATOM 1073 N N . LYS A 1 128 ? 17.576 -4.452 -6.411 1.00 86.19 128 LYS A N 1
ATOM 1074 C CA . LYS A 1 128 ? 17.284 -4.037 -7.802 1.00 86.19 128 LYS A CA 1
ATOM 1075 C C . LYS A 1 128 ? 17.657 -2.571 -8.065 1.00 86.19 128 LYS A C 1
ATOM 1077 O O . LYS A 1 128 ? 18.120 -2.243 -9.155 1.00 86.19 128 LYS A O 1
ATOM 1082 N N . LEU A 1 129 ? 17.453 -1.682 -7.089 1.00 84.25 129 LEU A N 1
ATOM 1083 C CA . LEU A 1 129 ? 17.809 -0.266 -7.222 1.00 84.25 129 LEU A CA 1
ATOM 1084 C C . LEU A 1 129 ? 19.321 -0.031 -7.245 1.00 84.25 129 LEU A C 1
ATOM 1086 O O . LEU A 1 129 ? 19.785 0.780 -8.043 1.00 84.25 129 LEU A O 1
ATOM 1090 N N . LYS A 1 130 ? 20.097 -0.745 -6.420 1.00 79.88 130 LYS A N 1
ATOM 1091 C CA . LYS A 1 130 ? 21.564 -0.612 -6.393 1.00 79.88 130 LYS A CA 1
ATOM 1092 C C . LYS A 1 130 ? 22.200 -0.960 -7.742 1.00 79.88 130 LYS A C 1
ATOM 1094 O O . LYS A 1 130 ? 23.160 -0.309 -8.137 1.00 79.88 130 LYS A O 1
ATOM 1099 N N . TYR A 1 131 ? 21.647 -1.939 -8.459 1.00 61.12 131 TYR A N 1
ATOM 1100 C CA . TYR A 1 131 ? 22.133 -2.336 -9.786 1.00 61.12 131 TYR A CA 1
ATOM 1101 C C . TYR A 1 131 ? 21.739 -1.374 -10.916 1.00 61.12 131 TYR A C 1
ATOM 1103 O O . TYR A 1 131 ? 22.362 -1.416 -11.967 1.00 61.12 131 TYR A O 1
ATOM 1111 N N . LYS A 1 132 ? 20.749 -0.493 -10.719 1.00 59.69 132 LYS A N 1
ATOM 1112 C CA 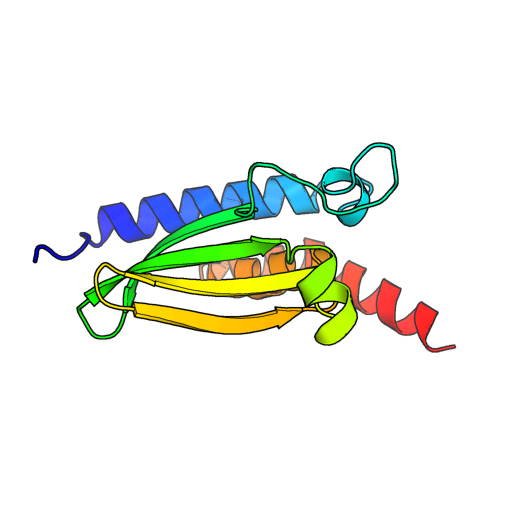. LYS A 1 132 ? 20.345 0.519 -11.718 1.00 59.69 132 LYS A CA 1
ATOM 1113 C C . LYS A 1 132 ? 21.164 1.815 -11.667 1.00 59.69 132 LYS A C 1
ATOM 1115 O O . LYS A 1 132 ? 20.960 2.678 -12.512 1.00 59.69 132 LYS A O 1
ATOM 1120 N N . ILE A 1 133 ? 22.009 1.979 -10.648 1.00 56.22 133 ILE A N 1
ATOM 1121 C CA . ILE A 1 133 ? 22.799 3.200 -10.394 1.00 56.22 133 ILE A CA 1
ATOM 1122 C C . ILE A 1 133 ? 24.289 2.987 -10.755 1.00 56.22 133 ILE A C 1
ATOM 1124 O O . ILE A 1 133 ? 25.099 3.896 -10.601 1.00 56.22 133 ILE A O 1
ATOM 1128 N N . LYS A 1 134 ? 24.658 1.803 -11.257 1.00 41.41 134 LYS A N 1
ATOM 1129 C CA . LYS A 1 134 ? 25.958 1.542 -11.892 1.00 41.41 134 LYS A CA 1
ATOM 1130 C C . LYS A 1 134 ? 25.822 1.644 -13.402 1.00 41.41 134 LYS A C 1
ATOM 1132 O O . LYS A 1 134 ? 26.799 2.114 -14.016 1.00 41.41 134 LYS A O 1
#

Organism: NCBI:txid2926907

Mean predicted aligned error: 5.18 Å

Foldseek 3Di:
DDFDDPVQQLVLLVVQLVLLVVLQPDPDNQVVQADPVRANDDPFQFRGWGWDQDVNATKIWTKGADHPVVCVVVCFRIFTWIDHPVDIDTPGGHNGPLVVSLVVSLVSDDPVCNVVSCVVRVVVVVVVVVVVVD

pLDDT: mean 87.84, std 12.06, range [41.41, 97.69]

Radius of gyration: 15.54 Å;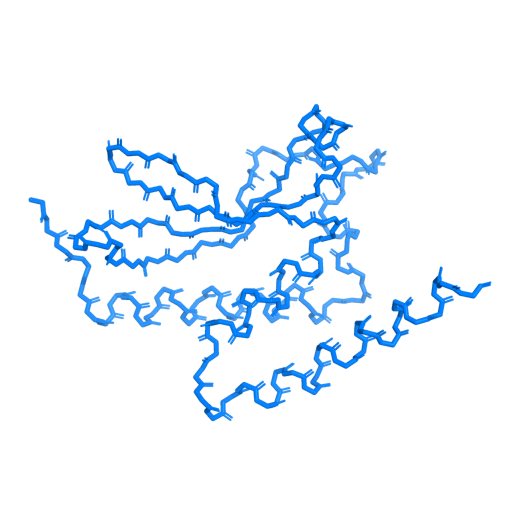 Cα contacts (8 Å, |Δi|>4): 186; chains: 1; bounding box: 47×29×41 Å